Protein AF-A0A1Y1K7N2-F1 (afdb_monomer)

pLDDT: mean 84.85, std 8.75, range [55.03, 96.25]

Mean predicted aligned error: 15.04 Å

Structure (mmCIF, N/CA/C/O backbone):
data_AF-A0A1Y1K7N2-F1
#
_entry.id   AF-A0A1Y1K7N2-F1
#
loop_
_atom_site.group_PDB
_atom_site.id
_atom_site.type_symbol
_atom_site.label_atom_id
_atom_site.label_alt_id
_atom_site.label_comp_id
_atom_site.label_asym_id
_atom_site.label_entity_id
_atom_site.label_seq_id
_atom_site.pdbx_PDB_ins_code
_atom_site.Cartn_x
_atom_site.Cartn_y
_atom_site.Cartn_z
_atom_site.occupancy
_atom_site.B_iso_or_equiv
_atom_site.auth_seq_id
_atom_site.auth_comp_id
_atom_site.auth_asym_id
_atom_site.auth_atom_id
_atom_site.pdbx_PDB_model_num
ATOM 1 N N . LEU A 1 1 ? -25.451 0.520 66.105 1.00 72.31 1 LEU A N 1
ATOM 2 C CA . LEU A 1 1 ? -24.697 -0.347 67.029 1.00 72.31 1 LEU A CA 1
ATOM 3 C C . LEU A 1 1 ? -23.234 -0.134 66.706 1.00 72.31 1 LEU A C 1
ATOM 5 O O . LEU A 1 1 ? -22.897 -0.144 65.527 1.00 72.31 1 LEU A O 1
ATOM 9 N N . GLU A 1 2 ? -22.432 0.187 67.707 1.00 72.12 2 GLU A N 1
ATOM 10 C CA . GLU A 1 2 ? -20.987 0.377 67.554 1.00 72.12 2 GLU A CA 1
ATOM 11 C C . GLU A 1 2 ? -20.270 -0.922 67.933 1.00 72.12 2 GLU A C 1
ATOM 13 O O . GLU A 1 2 ? -20.782 -1.685 68.757 1.00 72.12 2 GLU A O 1
ATOM 18 N N . ASP A 1 3 ? -19.115 -1.186 67.317 1.00 69.38 3 ASP A N 1
ATOM 19 C CA . ASP A 1 3 ? -18.316 -2.375 67.619 1.00 69.38 3 ASP A CA 1
ATOM 20 C C . ASP A 1 3 ? -17.841 -2.325 69.077 1.00 69.38 3 ASP A C 1
ATOM 22 O O . ASP A 1 3 ? -17.134 -1.402 69.479 1.00 69.38 3 ASP A O 1
ATOM 26 N N . GLY A 1 4 ? -18.246 -3.320 69.871 1.00 74.81 4 GLY A N 1
ATOM 27 C CA . GLY A 1 4 ? -17.766 -3.511 71.243 1.00 74.81 4 GLY A CA 1
ATOM 28 C C . GLY A 1 4 ? -18.820 -3.445 72.351 1.00 74.81 4 GLY A C 1
ATOM 29 O O . GLY A 1 4 ? -18.468 -3.670 73.504 1.00 74.81 4 GLY A O 1
ATOM 30 N N . ARG A 1 5 ? -20.099 -3.185 72.043 1.00 79.75 5 ARG A N 1
ATOM 31 C CA . ARG A 1 5 ? -21.203 -3.315 73.016 1.00 79.75 5 ARG A CA 1
ATOM 32 C C . ARG A 1 5 ? -22.109 -4.495 72.682 1.00 79.75 5 ARG A C 1
ATOM 34 O O . ARG A 1 5 ? -22.459 -4.714 71.522 1.00 79.75 5 ARG A O 1
ATOM 41 N N . THR A 1 6 ? -22.478 -5.256 73.706 1.00 79.81 6 THR A N 1
ATOM 42 C CA . THR A 1 6 ? -23.347 -6.429 73.586 1.00 79.81 6 THR A CA 1
ATOM 43 C C . THR A 1 6 ? -24.805 -6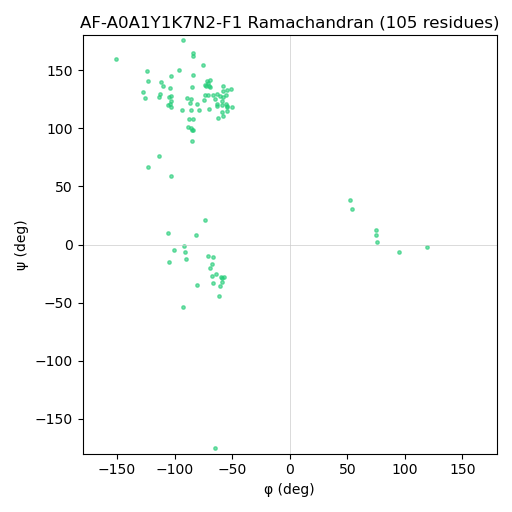.001 73.391 1.00 79.81 6 THR A C 1
ATOM 45 O O . THR A 1 6 ? -25.207 -4.912 73.794 1.00 79.81 6 THR A O 1
ATOM 48 N N . LEU A 1 7 ? -25.634 -6.848 72.770 1.00 82.81 7 LEU A N 1
ATOM 49 C CA . LEU A 1 7 ? -27.066 -6.556 72.565 1.00 82.81 7 LEU A CA 1
ATOM 50 C C . LEU A 1 7 ? -27.818 -6.339 73.893 1.00 82.81 7 LEU A C 1
ATOM 52 O O . LEU A 1 7 ? -28.774 -5.563 73.947 1.00 82.81 7 LEU A O 1
ATOM 56 N N . SER A 1 8 ? -27.334 -6.972 74.962 1.00 79.44 8 SER A N 1
ATOM 57 C CA . SER A 1 8 ? -27.773 -6.782 76.345 1.00 79.44 8 SER A CA 1
ATOM 58 C C . SER A 1 8 ? -27.574 -5.352 76.849 1.00 79.44 8 SER A C 1
ATOM 60 O O . SER A 1 8 ? -28.454 -4.838 77.530 1.00 79.44 8 SER A O 1
ATOM 62 N N . ASP A 1 9 ? -26.498 -4.668 76.447 1.00 83.56 9 ASP A N 1
ATOM 63 C CA . ASP A 1 9 ? -26.221 -3.280 76.861 1.00 83.56 9 ASP A CA 1
ATOM 64 C C . ASP A 1 9 ? -27.235 -2.280 76.277 1.00 83.56 9 ASP A C 1
ATOM 66 O O . ASP A 1 9 ? -27.367 -1.154 76.753 1.00 83.56 9 ASP A O 1
ATOM 70 N N . TYR A 1 10 ? -27.968 -2.700 75.243 1.00 81.69 10 TYR A N 1
ATOM 71 C CA . TYR A 1 10 ? -29.048 -1.944 74.614 1.00 81.69 10 TYR A CA 1
ATOM 72 C C . TYR A 1 10 ? -30.442 -2.488 74.961 1.00 81.69 10 TYR A C 1
ATOM 74 O O . TYR A 1 10 ? -31.422 -2.060 74.353 1.00 81.69 10 TYR A O 1
ATOM 82 N N . ASN A 1 11 ? -30.545 -3.418 75.919 1.00 84.50 11 ASN A N 1
ATOM 83 C CA . ASN A 1 11 ? -31.789 -4.092 76.311 1.00 84.50 11 ASN A CA 1
ATOM 84 C C . ASN A 1 11 ? -32.535 -4.757 75.139 1.00 84.50 11 ASN A C 1
ATOM 86 O O . ASN A 1 11 ? -33.763 -4.849 75.142 1.00 84.50 11 ASN A O 1
ATOM 90 N N . ILE A 1 12 ? -31.808 -5.224 74.121 1.00 85.12 12 ILE A N 1
ATOM 91 C CA . ILE A 1 12 ? -32.413 -5.915 72.981 1.00 85.12 12 ILE A CA 1
ATOM 92 C C . ILE A 1 12 ? -32.707 -7.355 73.408 1.00 85.12 12 ILE A C 1
ATOM 94 O O . ILE A 1 12 ? -31.797 -8.124 73.719 1.00 85.12 12 ILE A O 1
ATOM 98 N N . GLN A 1 13 ? -33.988 -7.714 73.433 1.00 87.50 13 GLN A N 1
ATOM 99 C CA . GLN A 1 13 ? -34.449 -9.041 73.833 1.00 87.50 13 GLN A CA 1
ATOM 100 C C . GLN A 1 13 ? -34.394 -10.029 72.666 1.00 87.50 13 GLN A C 1
ATOM 102 O O . GLN A 1 13 ? -34.369 -9.644 71.490 1.00 87.50 13 GLN A O 1
ATOM 107 N N . LYS A 1 14 ? -34.431 -11.324 72.996 1.00 85.00 14 LYS A N 1
ATOM 108 C CA . LYS A 1 14 ? -34.637 -12.379 72.002 1.00 85.00 14 LYS A CA 1
ATOM 109 C C . LYS A 1 14 ? -35.925 -12.061 71.222 1.00 85.00 14 LYS A C 1
ATOM 111 O O . LYS A 1 14 ? -36.920 -11.704 71.836 1.00 85.00 14 LYS A O 1
ATOM 116 N N . GLU A 1 15 ? -35.860 -12.143 69.891 1.00 84.88 15 GLU A N 1
ATOM 117 C CA . GLU A 1 15 ? -36.969 -11.856 68.948 1.00 84.88 15 GLU A CA 1
ATOM 118 C C . GLU A 1 15 ? -37.321 -10.373 68.720 1.00 84.88 15 GLU A C 1
ATOM 120 O O . GLU A 1 15 ? -38.315 -10.059 68.070 1.00 84.88 15 GLU A O 1
ATOM 125 N N . SER A 1 16 ? -36.478 -9.434 69.152 1.00 87.12 16 SER A N 1
ATOM 126 C CA . SER A 1 16 ? -36.674 -8.016 68.814 1.00 87.12 16 SER A CA 1
ATOM 127 C C . SER A 1 16 ? -36.421 -7.727 67.322 1.00 87.12 16 SER A C 1
ATOM 129 O O . SER A 1 16 ? -35.411 -8.151 66.757 1.00 87.12 16 SER A O 1
ATOM 131 N N . THR A 1 17 ? -37.295 -6.942 66.680 1.00 84.12 17 THR A N 1
ATOM 132 C CA . THR A 1 17 ? -37.131 -6.494 65.284 1.00 84.12 17 THR A CA 1
ATOM 133 C C . THR A 1 17 ? -36.301 -5.214 65.201 1.00 84.12 17 THR A C 1
ATOM 135 O O . THR A 1 17 ? -36.682 -4.181 65.752 1.00 84.12 17 THR A O 1
ATOM 138 N N . LEU A 1 18 ? -35.181 -5.249 64.475 1.00 84.62 18 LEU A N 1
ATOM 139 C CA . LEU A 1 18 ? -34.287 -4.100 64.310 1.00 84.62 18 LEU A CA 1
ATOM 140 C C . LEU A 1 18 ? -34.462 -3.451 62.930 1.00 84.62 18 LEU A C 1
ATOM 142 O O . LEU A 1 18 ? -34.164 -4.060 61.903 1.00 84.62 18 LEU A O 1
ATOM 146 N N . HIS A 1 19 ? -34.881 -2.182 62.899 1.00 81.31 19 HIS A N 1
ATOM 147 C CA . HIS A 1 19 ? -34.923 -1.384 61.671 1.00 81.31 19 HIS A CA 1
ATOM 148 C C . HIS A 1 19 ? -33.554 -0.760 61.389 1.00 81.31 19 HIS A C 1
ATOM 150 O O . HIS A 1 19 ? -33.183 0.277 61.940 1.00 81.31 19 HIS A O 1
ATOM 156 N N . LEU A 1 20 ? -32.785 -1.394 60.507 1.00 76.88 20 LEU A N 1
ATOM 157 C CA . LEU A 1 20 ? -31.482 -0.889 60.087 1.00 76.88 20 LEU A CA 1
ATOM 158 C C . LEU A 1 20 ? -31.646 0.110 58.934 1.00 76.88 20 LEU A C 1
ATOM 160 O O . LEU A 1 20 ? -31.788 -0.274 57.774 1.00 76.88 20 LEU A O 1
ATOM 164 N N . VAL A 1 21 ? -31.593 1.409 59.239 1.00 77.06 21 VAL A N 1
ATOM 165 C CA . VAL A 1 21 ? -31.539 2.469 58.217 1.00 77.06 21 VAL A CA 1
ATOM 166 C C . VAL A 1 21 ? -30.085 2.679 57.792 1.00 77.06 21 VAL A C 1
ATOM 168 O O . VAL A 1 21 ? -29.352 3.491 58.359 1.00 77.06 21 VAL A O 1
ATOM 171 N N . LEU A 1 22 ? -29.644 1.925 56.786 1.00 77.31 22 LEU A N 1
ATOM 172 C CA . LEU A 1 22 ? -28.317 2.089 56.196 1.00 77.31 22 LEU A CA 1
ATOM 173 C C . LEU A 1 22 ? -28.329 3.262 55.204 1.00 77.31 22 LEU A C 1
ATOM 175 O O . LEU A 1 22 ? -29.060 3.254 54.214 1.00 77.31 22 LEU A O 1
ATOM 179 N N . ARG A 1 23 ? -27.487 4.278 55.432 1.00 72.75 23 ARG A N 1
ATOM 180 C CA . ARG A 1 23 ? -27.261 5.339 54.437 1.00 72.75 23 ARG A CA 1
ATOM 181 C C . ARG A 1 23 ? -26.485 4.751 53.260 1.00 72.75 23 ARG A C 1
ATOM 183 O O . ARG A 1 23 ? -25.329 4.360 53.413 1.00 72.75 23 ARG A O 1
ATOM 190 N N . LEU A 1 24 ? -27.090 4.727 52.073 1.00 71.00 24 LEU A N 1
ATOM 191 C CA . LEU A 1 24 ? -26.396 4.337 50.847 1.00 71.00 24 LEU A CA 1
ATOM 192 C C . LEU A 1 24 ? -25.250 5.329 50.575 1.00 71.00 24 LEU A C 1
ATOM 194 O O . LEU A 1 24 ? -25.484 6.461 50.160 1.00 71.00 24 LEU A O 1
ATOM 198 N N . ARG A 1 25 ? -23.989 4.903 50.738 1.00 70.81 25 ARG A N 1
ATOM 199 C CA . ARG A 1 25 ? -22.796 5.654 50.276 1.00 70.81 25 ARG A CA 1
ATOM 200 C C . ARG A 1 25 ? -22.608 5.603 48.747 1.00 70.81 25 ARG A C 1
ATOM 202 O O . ARG A 1 25 ? -21.513 5.808 48.233 1.00 70.81 25 ARG A O 1
ATOM 209 N N . GLY A 1 26 ? -23.675 5.318 48.005 1.00 69.56 26 GLY A N 1
ATOM 210 C CA . GLY A 1 26 ? -23.660 5.000 46.580 1.00 69.56 26 GLY A CA 1
ATOM 211 C C . GLY A 1 26 ? -24.113 6.157 45.700 1.00 69.56 26 GLY A C 1
ATOM 212 O O . GLY A 1 26 ? -25.081 6.025 44.963 1.00 69.56 26 GLY A O 1
ATOM 213 N N . GLY A 1 27 ? -23.423 7.292 45.769 1.00 70.75 27 GLY A N 1
ATOM 214 C CA . GLY A 1 27 ? -23.643 8.424 44.870 1.00 70.75 27 GLY A CA 1
ATOM 215 C C . GLY A 1 27 ? -22.355 8.794 44.154 1.00 70.75 27 GLY A C 1
ATOM 216 O O . GLY A 1 27 ? -21.794 9.855 44.423 1.00 70.75 27 GLY A O 1
ATOM 217 N N . ALA A 1 28 ? -21.837 7.921 43.282 1.00 71.12 28 ALA A N 1
ATOM 218 C CA . ALA A 1 28 ? -20.671 8.257 42.469 1.00 71.12 28 ALA A CA 1
ATOM 219 C C . ALA A 1 28 ? -20.961 9.555 41.698 1.00 71.12 28 ALA A C 1
ATOM 221 O O . ALA A 1 28 ? -21.875 9.623 40.872 1.00 71.12 28 ALA A O 1
ATOM 222 N N . LYS A 1 29 ? -20.204 10.612 42.010 1.00 71.19 29 LYS A N 1
ATOM 223 C CA . LYS A 1 29 ? -20.387 11.951 41.445 1.00 71.19 29 LYS A CA 1
ATOM 224 C C . LYS A 1 29 ? -20.274 11.838 39.922 1.00 71.19 29 LYS A C 1
ATOM 226 O O . LYS A 1 29 ? -19.189 11.555 39.410 1.00 71.19 29 LYS A O 1
ATOM 231 N N . LYS A 1 30 ? -21.388 12.016 39.194 1.00 72.44 30 LYS A N 1
ATOM 232 C CA . LYS A 1 30 ? -21.399 11.961 37.721 1.00 72.44 30 LYS A CA 1
ATOM 233 C C . LYS A 1 30 ? -20.285 12.870 37.203 1.00 72.44 30 LYS A C 1
ATOM 235 O O . LYS A 1 30 ? -20.287 14.072 37.473 1.00 72.44 30 LYS A O 1
ATOM 240 N N . ARG A 1 31 ? -19.313 12.294 36.484 1.00 73.56 31 ARG A N 1
ATOM 241 C CA . ARG A 1 31 ? -18.240 13.067 35.848 1.00 73.56 31 ARG A CA 1
ATOM 242 C C . ARG A 1 31 ? -18.889 14.132 34.969 1.00 73.56 31 ARG A C 1
ATOM 244 O O . ARG A 1 31 ? -19.617 13.797 34.034 1.00 73.56 31 ARG A O 1
ATOM 251 N N . LYS A 1 32 ? -18.636 15.408 35.280 1.00 74.62 32 LYS A N 1
ATOM 252 C CA . LYS A 1 32 ? -19.099 16.526 34.453 1.00 74.62 32 LYS A CA 1
ATOM 253 C C . LYS A 1 32 ? -18.579 16.316 33.031 1.00 74.62 32 LYS A C 1
ATOM 255 O O . LYS A 1 32 ? -17.386 16.074 32.829 1.00 74.62 32 LYS A O 1
ATOM 260 N N . LYS A 1 33 ? -19.481 16.385 32.051 1.00 75.81 33 LYS A N 1
ATOM 261 C CA . LYS A 1 33 ? -19.132 16.329 30.630 1.00 75.81 33 LYS A CA 1
ATOM 262 C C . LYS A 1 33 ? -18.172 17.486 30.349 1.00 75.81 33 LYS A C 1
ATOM 264 O O . LYS A 1 33 ? -18.527 18.638 30.581 1.00 75.81 33 LYS A O 1
ATOM 269 N N . LYS A 1 34 ? -16.953 17.188 29.892 1.00 76.56 34 LYS A N 1
ATOM 270 C CA . LYS A 1 34 ? -16.032 18.236 29.438 1.00 76.56 34 LYS A CA 1
ATOM 271 C C . LYS A 1 34 ? -16.665 18.914 28.222 1.00 76.56 34 LYS A C 1
ATOM 273 O O . LYS A 1 34 ? -16.981 18.227 27.249 1.00 76.56 34 LYS A O 1
ATOM 278 N N . ASN A 1 35 ? -16.894 20.223 28.307 1.00 74.50 35 ASN A N 1
ATOM 279 C CA . ASN A 1 35 ? -17.343 21.011 27.168 1.00 74.50 35 ASN A CA 1
ATOM 280 C C . ASN A 1 35 ? -16.104 21.396 26.356 1.00 74.50 35 ASN A C 1
ATOM 282 O O . ASN A 1 35 ? -15.268 22.160 26.833 1.00 74.50 35 ASN A O 1
ATO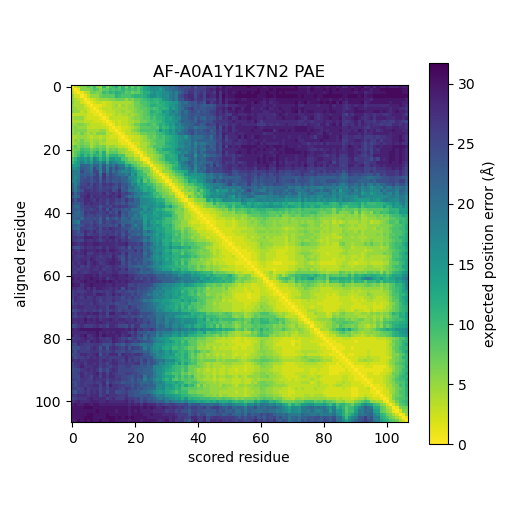M 286 N N . TYR A 1 36 ? -15.937 20.787 25.185 1.00 77.31 36 TYR A N 1
ATOM 287 C CA . TYR A 1 36 ? -14.828 21.104 24.293 1.00 77.31 36 TYR A CA 1
ATOM 288 C C . TYR A 1 36 ? -15.240 22.302 23.439 1.00 77.31 36 TYR A C 1
ATOM 290 O O . TYR A 1 36 ? -16.278 22.253 22.786 1.00 77.31 36 TYR A O 1
ATOM 298 N N . THR A 1 37 ? -14.439 23.366 23.453 1.00 83.44 37 THR A N 1
ATOM 299 C CA . THR A 1 37 ? -14.658 24.564 22.625 1.00 83.44 37 THR A CA 1
ATOM 300 C C . THR A 1 37 ? -14.465 24.275 21.139 1.00 83.44 37 THR A C 1
ATOM 302 O O . THR A 1 37 ? -15.088 24.917 20.301 1.00 83.44 37 THR A O 1
ATOM 305 N N . THR A 1 38 ? -13.636 23.282 20.805 1.00 84.25 38 THR A N 1
ATOM 306 C CA . THR A 1 38 ? -13.399 22.841 19.431 1.00 84.25 38 THR A CA 1
ATOM 307 C C . THR A 1 38 ? -1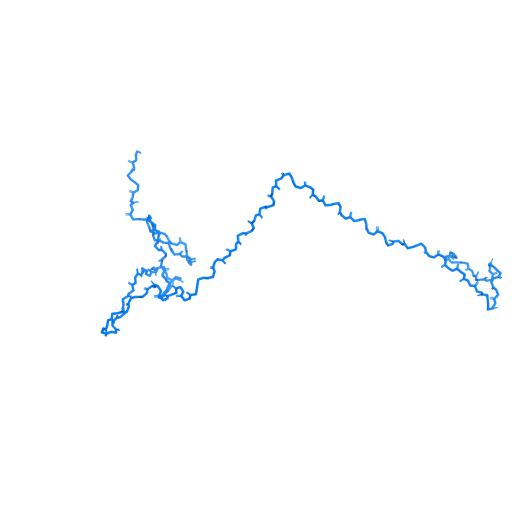4.132 21.536 19.122 1.00 84.25 38 THR A C 1
ATOM 309 O O . THR A 1 38 ? -14.253 20.657 19.988 1.00 84.25 38 THR A O 1
ATOM 312 N N . PRO A 1 39 ? -14.621 21.368 17.879 1.00 86.75 39 PRO A N 1
ATOM 313 C CA . PRO A 1 39 ? -15.232 20.119 17.463 1.00 86.75 39 PRO A CA 1
ATOM 314 C C . PRO A 1 39 ? -14.235 18.969 17.626 1.00 86.75 39 PRO A C 1
ATOM 316 O O . PRO A 1 39 ? -13.053 19.064 17.288 1.00 86.75 39 PRO A O 1
ATOM 319 N N . LYS A 1 40 ? -14.724 17.852 18.166 1.00 85.31 40 LYS A N 1
ATOM 320 C CA . LYS A 1 40 ? -13.909 16.663 18.417 1.00 85.31 40 LYS A CA 1
ATOM 321 C C . LYS A 1 40 ? -13.285 16.171 17.109 1.00 85.31 40 LYS A C 1
ATOM 323 O O . LYS A 1 40 ? -13.997 15.884 16.151 1.00 85.31 40 LYS A O 1
ATOM 328 N N . LYS A 1 41 ? -11.958 16.001 17.098 1.00 89.94 41 LYS A N 1
ATOM 329 C CA . LYS A 1 41 ? -11.216 15.500 15.932 1.00 89.94 41 LYS A CA 1
ATOM 330 C C . LYS A 1 41 ? -11.775 14.152 15.466 1.00 89.94 41 LYS A C 1
ATOM 332 O O . LYS A 1 41 ? -11.752 13.166 16.210 1.00 89.94 41 LYS A O 1
ATOM 337 N N . ASN A 1 42 ? -12.226 14.102 14.214 1.00 90.50 42 ASN A N 1
ATOM 338 C CA . ASN A 1 42 ? -12.618 12.856 13.567 1.00 90.50 42 ASN A CA 1
ATOM 339 C C . ASN A 1 42 ? -11.394 11.944 13.421 1.00 90.50 42 ASN A C 1
ATOM 341 O O . ASN A 1 42 ? -10.362 12.338 12.876 1.00 90.50 42 ASN A O 1
ATOM 345 N N . LYS A 1 43 ? -11.497 10.714 13.936 1.00 94.50 43 LYS A N 1
ATOM 346 C CA . LYS A 1 43 ? -10.414 9.727 13.841 1.00 94.50 43 LYS A CA 1
ATOM 347 C C . LYS A 1 43 ? -10.283 9.227 12.400 1.00 94.50 43 LYS A C 1
ATOM 349 O O . LYS A 1 43 ? -11.290 8.944 11.753 1.00 94.50 43 LYS A O 1
ATOM 354 N N . HIS A 1 44 ? -9.047 9.064 11.928 1.00 96.25 44 HIS A N 1
ATOM 355 C CA . HIS A 1 44 ? -8.772 8.479 10.618 1.00 96.25 44 HIS A CA 1
ATOM 356 C C . HIS A 1 44 ? -9.316 7.044 10.547 1.00 96.25 44 HIS A C 1
ATOM 358 O O . HIS A 1 44 ? -9.000 6.204 11.393 1.00 96.25 44 HIS A O 1
ATOM 364 N N . LYS A 1 45 ? -10.112 6.758 9.514 1.00 95.19 45 LYS A N 1
ATOM 365 C CA . LYS A 1 45 ? -10.600 5.413 9.196 1.00 95.19 45 LYS A CA 1
ATOM 366 C C . LYS A 1 45 ? -9.830 4.888 7.985 1.00 95.19 45 LYS A C 1
ATOM 368 O O . LYS A 1 45 ? -9.787 5.549 6.951 1.00 95.19 45 LYS A O 1
ATOM 373 N N . LYS A 1 46 ? -9.235 3.695 8.098 1.00 94.25 46 LYS A N 1
ATOM 374 C CA . LYS A 1 46 ? -8.536 3.047 6.976 1.00 94.25 46 LYS A CA 1
ATOM 375 C C . LYS A 1 46 ? -9.546 2.669 5.888 1.00 94.25 46 LYS A C 1
ATOM 377 O O . LYS A 1 46 ? -10.541 2.004 6.174 1.00 94.25 46 LYS A O 1
ATOM 382 N N . LYS A 1 47 ? -9.276 3.064 4.642 1.00 93.50 47 LYS A N 1
ATOM 383 C CA . LYS A 1 47 ? -10.066 2.643 3.477 1.00 93.50 47 LYS A CA 1
ATOM 384 C C . LYS A 1 47 ? -9.723 1.189 3.140 1.00 93.50 47 LYS A C 1
ATOM 386 O O . LYS A 1 47 ? -8.554 0.867 2.944 1.00 93.50 47 LYS A O 1
ATOM 391 N N . LYS A 1 48 ? -10.727 0.310 3.080 1.00 94.12 48 LYS A N 1
ATOM 392 C CA . LYS A 1 48 ? -10.550 -1.090 2.667 1.00 94.12 48 LYS A CA 1
ATOM 393 C C . LYS A 1 48 ? -10.692 -1.187 1.150 1.00 94.12 48 LYS A C 1
ATOM 395 O O . LYS A 1 48 ? -11.806 -1.166 0.635 1.00 94.12 48 LYS A O 1
ATOM 400 N N . VAL A 1 49 ? -9.569 -1.280 0.444 1.00 93.31 49 VAL A N 1
ATOM 401 C CA . VAL A 1 49 ? -9.551 -1.533 -1.003 1.00 93.31 49 VAL A CA 1
ATOM 402 C C . VAL A 1 49 ? -9.426 -3.038 -1.214 1.00 93.31 49 VAL A C 1
ATOM 404 O O . VAL A 1 49 ? -8.436 -3.641 -0.804 1.00 93.31 49 VAL A O 1
ATOM 407 N N . LYS A 1 50 ? -10.449 -3.655 -1.810 1.00 94.69 50 LYS A N 1
ATOM 408 C CA . LYS A 1 50 ? -10.446 -5.093 -2.109 1.00 94.69 50 LYS A CA 1
ATOM 409 C C . LYS A 1 50 ? -9.435 -5.387 -3.222 1.00 94.69 50 LYS A C 1
ATOM 411 O O . LYS A 1 50 ? -9.315 -4.597 -4.154 1.00 94.69 50 LYS A O 1
ATOM 416 N N . LEU A 1 51 ? -8.730 -6.516 -3.113 1.00 91.88 51 LEU A N 1
ATOM 417 C CA . LEU A 1 51 ? -7.829 -7.046 -4.149 1.00 91.88 51 LEU A CA 1
ATOM 418 C C . LEU A 1 51 ? -6.784 -6.035 -4.668 1.00 91.88 51 LEU A C 1
ATOM 420 O O . LEU A 1 51 ? -6.454 -6.013 -5.850 1.00 91.88 51 LEU A O 1
ATOM 424 N N . ALA A 1 52 ? -6.235 -5.197 -3.781 1.00 90.81 52 ALA A N 1
ATOM 425 C CA . ALA A 1 52 ? -5.284 -4.147 -4.158 1.00 90.81 52 ALA A CA 1
ATOM 426 C C . ALA A 1 52 ? -4.028 -4.671 -4.886 1.00 90.81 52 ALA A C 1
ATOM 428 O O . ALA A 1 52 ? -3.465 -3.953 -5.708 1.00 90.81 52 ALA A O 1
ATOM 429 N N . VAL A 1 53 ? -3.623 -5.917 -4.617 1.00 88.75 53 VAL A N 1
ATOM 430 C CA . VAL A 1 53 ? -2.437 -6.564 -5.205 1.00 88.75 53 VAL A CA 1
ATOM 431 C C . VAL A 1 53 ? -2.584 -6.800 -6.710 1.00 88.75 53 VAL A C 1
ATOM 433 O O . VAL A 1 53 ? -1.608 -6.670 -7.440 1.00 88.75 53 VAL A O 1
ATOM 436 N N . LEU A 1 54 ? -3.797 -7.075 -7.203 1.00 90.50 54 LEU A N 1
ATOM 437 C CA . LEU A 1 54 ? -4.016 -7.337 -8.631 1.00 90.50 54 LEU A CA 1
ATOM 438 C C . LEU A 1 54 ? -3.703 -6.118 -9.505 1.00 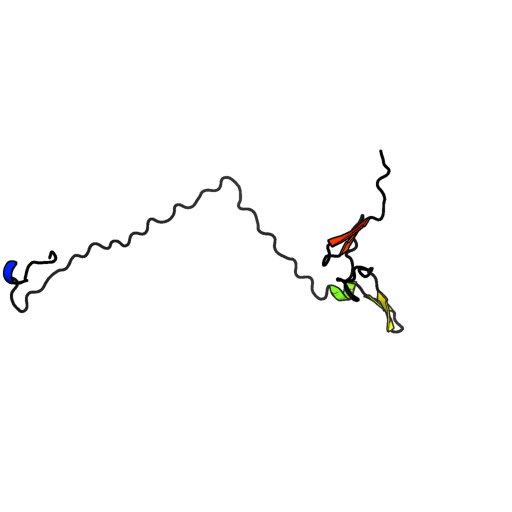90.50 54 LEU A C 1
ATOM 440 O O . LEU A 1 54 ? -3.311 -6.272 -10.652 1.00 90.50 54 LEU A O 1
ATOM 444 N N . ARG A 1 55 ? -3.782 -4.902 -8.948 1.00 90.75 55 ARG A N 1
ATOM 445 C CA . ARG A 1 55 ? -3.425 -3.663 -9.659 1.00 90.75 55 ARG A CA 1
ATOM 446 C C . ARG A 1 55 ? -1.936 -3.557 -9.996 1.00 90.75 55 ARG A C 1
ATOM 448 O O . ARG A 1 55 ? -1.548 -2.617 -10.680 1.00 90.75 55 ARG A O 1
ATOM 455 N N . TYR A 1 56 ? -1.093 -4.436 -9.458 1.00 91.56 56 TYR A N 1
ATOM 456 C CA . TYR A 1 56 ? 0.352 -4.412 -9.695 1.00 91.56 56 TYR A CA 1
ATOM 457 C C . TYR A 1 56 ? 0.760 -5.270 -10.888 1.00 91.56 56 TYR A C 1
ATOM 459 O O . TYR A 1 56 ? 1.921 -5.225 -11.285 1.00 91.56 56 TYR A O 1
ATOM 467 N N . TYR A 1 57 ? -0.179 -6.016 -11.467 1.00 92.19 57 TYR A N 1
ATOM 468 C CA . TYR A 1 57 ? 0.066 -6.913 -12.580 1.00 92.19 57 TYR A CA 1
ATOM 469 C C . TYR A 1 57 ? -0.833 -6.540 -13.751 1.00 92.19 57 TYR A C 1
ATOM 471 O O . TYR A 1 57 ? -2.005 -6.215 -13.568 1.00 92.19 57 TYR A O 1
ATOM 479 N N . LYS A 1 58 ? -0.282 -6.610 -14.957 1.00 92.94 58 LYS A N 1
ATOM 480 C CA . LYS A 1 58 ? -1.045 -6.569 -16.199 1.00 92.94 58 LYS A CA 1
ATOM 481 C C . LYS A 1 58 ? -0.911 -7.931 -16.871 1.00 92.94 58 LYS A C 1
ATOM 483 O O . LYS A 1 58 ? 0.200 -8.436 -17.025 1.00 92.94 58 LYS A O 1
ATOM 488 N N . VAL A 1 59 ? -2.050 -8.524 -17.206 1.00 93.19 59 VAL A N 1
ATOM 489 C CA . VAL A 1 59 ? -2.136 -9.803 -17.912 1.00 93.19 59 VAL A CA 1
ATOM 490 C C . VAL A 1 59 ? -2.504 -9.491 -19.353 1.00 93.19 59 VAL A C 1
ATOM 492 O O . VAL A 1 59 ? -3.524 -8.846 -19.590 1.00 93.19 59 VAL A O 1
ATOM 495 N N . ASP A 1 60 ? -1.652 -9.894 -20.286 1.00 93.19 60 ASP A N 1
ATOM 496 C CA . ASP A 1 60 ? -1.934 -9.777 -21.715 1.00 93.19 60 ASP A CA 1
ATOM 497 C C . ASP A 1 60 ? -2.766 -10.980 -22.198 1.00 93.19 60 ASP A C 1
ATOM 499 O O . ASP A 1 60 ? -2.838 -12.014 -21.531 1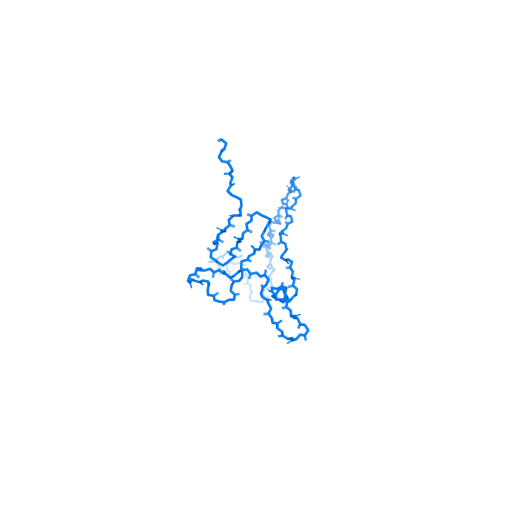.00 93.19 60 ASP A O 1
ATOM 503 N N . GLU A 1 61 ? -3.369 -10.869 -23.383 1.00 92.81 61 GLU A N 1
ATOM 504 C CA . GLU A 1 61 ? -4.255 -11.894 -23.972 1.00 92.81 61 GLU A CA 1
ATOM 505 C C . GLU A 1 61 ? -3.563 -13.253 -24.168 1.00 92.81 61 GLU A C 1
ATOM 507 O O . GLU A 1 61 ? -4.187 -14.301 -24.038 1.00 92.81 61 GLU A O 1
ATOM 512 N N . ASN A 1 62 ? -2.244 -13.244 -24.368 1.00 91.69 62 ASN A N 1
ATOM 513 C CA . ASN A 1 62 ? -1.418 -14.449 -24.493 1.00 91.69 62 ASN A CA 1
ATOM 514 C C . ASN A 1 62 ? -1.039 -15.077 -23.135 1.00 91.69 62 ASN A C 1
ATOM 516 O O . ASN A 1 62 ? -0.168 -15.943 -23.075 1.00 91.69 62 ASN A O 1
ATOM 520 N N . GLY A 1 63 ? -1.604 -14.593 -22.024 1.00 89.75 63 GLY A N 1
ATOM 521 C CA . GLY A 1 63 ? -1.293 -15.070 -20.673 1.00 89.75 63 GLY A CA 1
ATOM 522 C C . GLY A 1 63 ? 0.057 -14.593 -20.123 1.00 89.75 63 GLY A C 1
ATOM 523 O O . GLY A 1 63 ? 0.478 -15.028 -19.051 1.00 89.75 63 GLY A O 1
ATOM 524 N N . LYS A 1 64 ? 0.748 -13.681 -20.818 1.00 93.06 64 LYS A N 1
ATOM 525 C CA . LYS A 1 64 ? 1.992 -13.075 -20.329 1.00 93.06 64 LYS A CA 1
ATOM 526 C C . LYS A 1 64 ? 1.675 -12.077 -19.214 1.00 93.06 64 LYS A C 1
ATOM 528 O O . LYS A 1 64 ? 0.836 -11.194 -19.378 1.00 93.06 64 LYS A O 1
ATOM 533 N N . ILE A 1 65 ? 2.363 -12.211 -18.080 1.00 91.62 65 ILE A N 1
ATOM 534 C CA . ILE A 1 65 ? 2.169 -11.352 -16.907 1.00 91.62 65 ILE A CA 1
ATOM 535 C C . ILE A 1 65 ? 3.311 -10.341 -16.830 1.00 91.62 65 ILE A C 1
ATOM 537 O O . ILE A 1 65 ? 4.481 -10.715 -16.747 1.00 91.62 65 ILE A O 1
ATOM 541 N N . THR A 1 66 ? 2.971 -9.054 -16.806 1.00 91.50 66 THR A N 1
ATOM 542 C CA . THR A 1 66 ? 3.922 -7.953 -16.609 1.00 91.50 66 THR A CA 1
ATOM 543 C C . THR A 1 66 ? 3.691 -7.273 -15.259 1.00 91.50 66 THR A C 1
ATOM 545 O O . THR A 1 66 ? 2.556 -7.097 -14.811 1.00 91.50 66 THR A O 1
ATOM 548 N N . ARG A 1 67 ? 4.781 -6.913 -14.568 1.00 91.25 67 ARG A N 1
ATOM 549 C CA . ARG A 1 67 ? 4.741 -6.200 -13.280 1.00 91.25 67 ARG A CA 1
ATOM 550 C C . ARG A 1 67 ? 4.734 -4.693 -13.543 1.00 91.25 67 ARG A C 1
ATOM 552 O O . ARG A 1 67 ? 5.614 -4.182 -14.224 1.00 91.25 67 ARG A O 1
ATOM 559 N N . LEU A 1 68 ? 3.754 -3.984 -12.984 1.00 90.94 68 LEU A N 1
ATOM 560 C CA . LEU A 1 68 ? 3.558 -2.536 -13.151 1.00 90.94 68 LEU A CA 1
ATOM 561 C C . LEU A 1 68 ? 4.297 -1.696 -12.099 1.00 90.94 68 LEU A C 1
ATOM 563 O O . LEU A 1 68 ? 4.360 -0.474 -12.212 1.00 90.94 68 LEU A O 1
ATOM 567 N N . ARG A 1 69 ? 4.810 -2.324 -11.036 1.00 91.25 69 ARG A N 1
ATOM 568 C CA . ARG A 1 69 ? 5.533 -1.648 -9.953 1.00 91.25 69 ARG A CA 1
ATOM 569 C C . ARG A 1 69 ? 6.917 -2.241 -9.767 1.00 91.25 69 ARG A C 1
ATOM 571 O O . ARG A 1 69 ? 7.121 -3.435 -9.962 1.00 91.25 69 ARG A O 1
ATOM 578 N N . ARG A 1 70 ? 7.843 -1.388 -9.330 1.00 89.94 70 ARG A N 1
ATOM 579 C CA . ARG A 1 70 ? 9.209 -1.771 -8.976 1.00 89.94 70 ARG A CA 1
ATOM 580 C C . ARG A 1 70 ? 9.224 -2.559 -7.667 1.00 89.94 70 ARG A C 1
ATOM 582 O O . ARG A 1 70 ? 8.505 -2.211 -6.731 1.00 89.94 70 ARG A O 1
ATOM 589 N N . GLU A 1 71 ? 10.061 -3.583 -7.597 1.00 91.00 71 GLU A N 1
ATOM 590 C CA . GLU A 1 71 ? 10.342 -4.320 -6.363 1.00 91.00 71 GLU A CA 1
ATOM 591 C C . GLU A 1 71 ? 11.415 -3.611 -5.538 1.00 91.00 71 GLU A C 1
ATOM 593 O O . GLU A 1 71 ? 12.310 -2.958 -6.078 1.00 91.00 71 GLU A O 1
ATOM 598 N N . CYS A 1 72 ? 11.297 -3.697 -4.217 1.00 90.69 72 CYS A N 1
ATOM 599 C CA . CYS A 1 72 ? 12.306 -3.147 -3.326 1.00 90.69 72 CYS A CA 1
ATOM 600 C C . CYS A 1 72 ? 13.594 -3.978 -3.416 1.00 90.69 72 CYS A C 1
ATOM 602 O O . CYS A 1 72 ? 13.537 -5.199 -3.426 1.00 90.69 72 CYS A O 1
ATOM 604 N N . SER A 1 73 ? 14.749 -3.314 -3.474 1.00 87.56 73 SER A N 1
ATOM 605 C CA . SER A 1 73 ? 16.064 -3.964 -3.552 1.00 87.56 73 SER A CA 1
ATOM 606 C C . SER A 1 73 ? 16.715 -4.210 -2.188 1.00 87.56 73 SER A C 1
ATOM 608 O O . SER A 1 73 ? 17.833 -4.706 -2.137 1.00 87.56 73 SER A O 1
ATOM 610 N N . ASN A 1 74 ? 16.072 -3.802 -1.090 1.00 86.12 74 ASN A N 1
ATOM 611 C CA . ASN A 1 74 ? 16.610 -4.005 0.254 1.00 86.12 74 ASN A CA 1
ATOM 612 C C . ASN A 1 74 ? 16.503 -5.493 0.627 1.00 86.12 74 ASN A C 1
ATOM 614 O O . ASN A 1 74 ? 15.454 -6.090 0.405 1.00 86.12 74 ASN A O 1
ATOM 618 N N . GLU A 1 75 ? 17.541 -6.070 1.227 1.00 84.06 75 GLU A N 1
ATOM 619 C CA . GLU A 1 75 ? 17.609 -7.493 1.590 1.00 84.06 75 GLU A CA 1
ATOM 620 C C . GLU A 1 75 ? 16.477 -7.913 2.546 1.00 84.06 75 GLU A C 1
ATOM 622 O O . GLU A 1 75 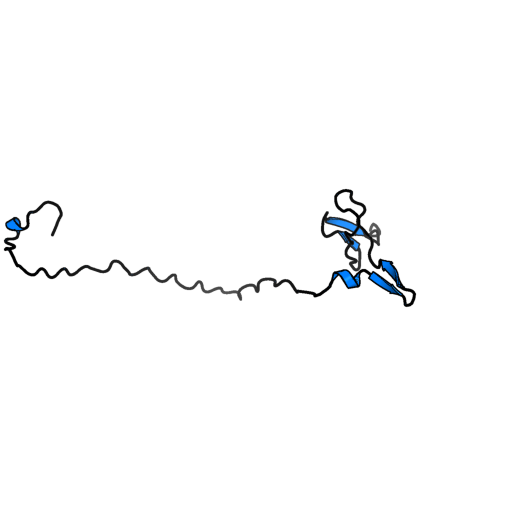? 15.924 -9.006 2.431 1.00 84.06 75 GLU A O 1
ATOM 627 N N . GLU A 1 76 ? 16.022 -7.007 3.419 1.00 84.19 76 GLU A N 1
ATOM 628 C CA . GLU A 1 76 ? 14.849 -7.237 4.280 1.00 84.19 76 GLU A CA 1
ATOM 629 C C . GLU A 1 76 ? 13.513 -7.286 3.505 1.00 84.19 76 GLU A C 1
ATOM 631 O O . GLU A 1 76 ? 12.479 -7.779 3.987 1.00 84.19 76 GLU A O 1
ATOM 636 N N . CYS A 1 77 ? 13.497 -6.721 2.300 1.00 84.44 77 CYS A N 1
ATOM 637 C CA . CYS A 1 77 ? 12.346 -6.618 1.416 1.00 84.44 77 CYS A CA 1
ATOM 638 C C . CYS A 1 77 ? 12.569 -7.471 0.168 1.00 84.44 77 CYS A C 1
ATOM 640 O O . CYS A 1 77 ? 12.834 -6.951 -0.906 1.00 84.44 77 CYS A O 1
ATOM 642 N N . GLY A 1 78 ? 12.419 -8.787 0.326 1.00 80.19 78 GLY A N 1
ATOM 643 C CA . GLY A 1 78 ? 12.533 -9.741 -0.775 1.00 80.19 78 GLY A CA 1
ATOM 644 C C . GLY A 1 78 ? 11.459 -9.613 -1.868 1.00 80.19 78 GLY A C 1
ATOM 645 O O . GLY A 1 78 ? 10.589 -8.734 -1.851 1.00 80.19 78 GLY A O 1
ATOM 646 N N . ALA A 1 79 ? 11.516 -10.553 -2.816 1.00 83.69 79 ALA A N 1
ATOM 647 C CA . ALA A 1 79 ? 10.633 -10.616 -3.978 1.00 83.69 79 ALA A CA 1
ATOM 648 C C . ALA A 1 79 ? 9.143 -10.534 -3.591 1.00 83.69 79 ALA A C 1
ATOM 650 O O . ALA A 1 79 ? 8.675 -11.203 -2.668 1.00 83.69 79 ALA A O 1
ATOM 651 N N . GLY A 1 80 ? 8.390 -9.693 -4.307 1.00 85.44 80 GLY A N 1
ATOM 652 C CA . GLY A 1 80 ? 6.965 -9.442 -4.055 1.00 85.44 80 GLY A CA 1
ATOM 653 C C . GLY A 1 80 ? 6.656 -8.221 -3.176 1.00 85.44 80 GLY A C 1
ATOM 654 O O . GLY A 1 80 ? 5.489 -7.833 -3.066 1.00 85.44 80 GLY A O 1
ATOM 655 N N . VAL A 1 81 ? 7.665 -7.559 -2.592 1.00 91.44 81 VAL A N 1
ATOM 656 C CA . VAL A 1 81 ? 7.486 -6.252 -1.936 1.00 91.44 81 VAL A CA 1
ATOM 657 C C . VAL A 1 81 ? 7.589 -5.133 -2.974 1.00 91.44 81 VAL A C 1
ATOM 659 O O . VAL A 1 81 ? 8.675 -4.692 -3.347 1.00 91.44 81 VAL A O 1
ATOM 662 N N . PHE A 1 82 ? 6.434 -4.646 -3.427 1.00 93.00 82 PHE A N 1
ATOM 663 C CA . PHE A 1 82 ? 6.356 -3.567 -4.412 1.00 93.00 82 PHE A CA 1
ATOM 664 C C . PHE A 1 82 ? 6.449 -2.179 -3.778 1.00 93.00 82 PHE A C 1
ATOM 666 O O . PHE A 1 82 ? 5.754 -1.868 -2.806 1.00 93.00 82 PHE A O 1
ATOM 673 N N . MET A 1 83 ? 7.242 -1.305 -4.392 1.00 93.62 83 MET A N 1
ATOM 674 C CA . MET A 1 83 ? 7.318 0.107 -4.036 1.00 93.62 83 MET A CA 1
ATOM 675 C C . MET A 1 83 ? 6.064 0.850 -4.515 1.00 93.62 83 MET A C 1
ATOM 677 O O . MET A 1 83 ? 5.569 0.646 -5.626 1.00 93.62 83 MET A O 1
ATOM 681 N N . ALA A 1 84 ? 5.530 1.730 -3.671 1.00 93.06 84 ALA A N 1
ATOM 682 C CA . ALA A 1 84 ? 4.459 2.643 -4.026 1.00 93.06 84 ALA A CA 1
ATOM 683 C C . ALA A 1 84 ? 4.990 3.719 -4.976 1.00 93.06 84 ALA A C 1
ATOM 685 O O . ALA A 1 84 ? 5.985 4.372 -4.675 1.00 93.06 84 ALA A O 1
ATOM 686 N N . SER A 1 85 ? 4.303 3.918 -6.099 1.00 91.62 85 SER A N 1
ATOM 687 C CA . SER A 1 85 ? 4.584 5.028 -7.006 1.00 91.62 85 SER A CA 1
ATOM 688 C C . SER A 1 85 ? 3.794 6.250 -6.554 1.00 91.62 85 SER A C 1
ATOM 690 O O . SER A 1 85 ? 2.568 6.279 -6.6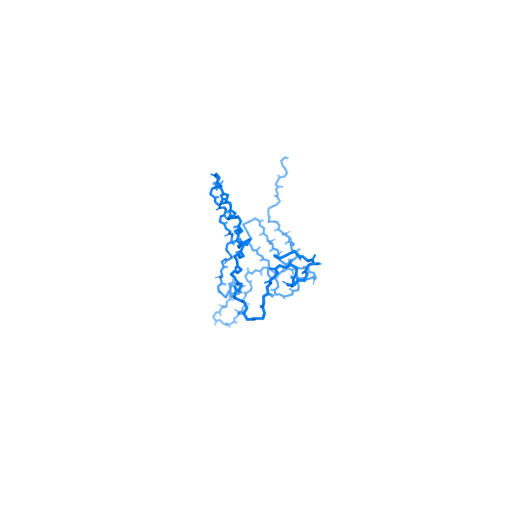76 1.00 91.62 85 SER A O 1
ATOM 692 N N . HIS A 1 86 ? 4.496 7.232 -6.006 1.00 91.69 86 HIS A N 1
ATOM 693 C CA . HIS A 1 86 ? 3.994 8.585 -5.808 1.00 91.69 86 HIS A CA 1
ATOM 694 C C . HIS A 1 86 ? 4.371 9.450 -7.019 1.00 91.69 86 HIS A C 1
ATOM 696 O O . HIS A 1 86 ? 5.028 8.975 -7.942 1.00 91.69 86 HIS A O 1
ATOM 702 N N . PHE A 1 87 ? 3.918 10.703 -7.026 1.00 90.69 87 PHE A N 1
ATOM 703 C CA . PHE A 1 87 ? 4.182 11.653 -8.110 1.00 90.69 87 PHE A CA 1
ATOM 704 C C . PHE A 1 87 ? 5.684 11.933 -8.293 1.00 90.69 87 PHE A C 1
ATOM 706 O O . PHE A 1 87 ? 6.191 11.921 -9.405 1.00 90.69 87 PHE A O 1
ATOM 713 N N . ASP A 1 88 ? 6.392 12.136 -7.186 1.00 91.75 88 ASP A N 1
ATOM 714 C CA . ASP A 1 88 ? 7.791 12.570 -7.111 1.00 91.75 88 ASP A CA 1
ATOM 715 C C . ASP A 1 88 ? 8.763 11.438 -6.743 1.00 91.75 88 ASP A C 1
ATOM 717 O O . ASP A 1 88 ? 9.979 11.570 -6.895 1.00 91.75 88 ASP A O 1
ATOM 721 N 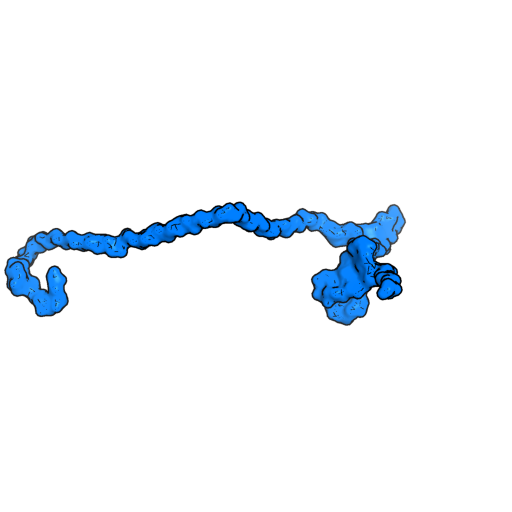N . ARG A 1 89 ? 8.241 10.316 -6.234 1.00 91.75 89 ARG A N 1
ATOM 722 C CA . ARG A 1 89 ? 9.059 9.274 -5.609 1.00 91.75 89 ARG A CA 1
ATOM 723 C C . ARG A 1 89 ? 8.486 7.870 -5.716 1.00 91.75 89 ARG A C 1
ATOM 725 O O . ARG A 1 89 ? 7.278 7.664 -5.819 1.00 91.75 89 ARG A O 1
ATOM 732 N N . GLN A 1 90 ? 9.362 6.890 -5.558 1.00 93.94 90 GLN A N 1
ATOM 733 C CA . GLN A 1 90 ? 9.023 5.509 -5.241 1.00 93.94 90 GLN A CA 1
ATOM 734 C C . GLN A 1 90 ? 9.314 5.255 -3.768 1.00 93.94 90 GLN A C 1
ATOM 736 O O . GLN A 1 90 ? 10.421 5.513 -3.307 1.00 93.94 90 GLN A O 1
ATOM 741 N N . TYR A 1 91 ? 8.336 4.734 -3.031 1.00 94.00 91 TYR A N 1
ATOM 742 C CA . TYR A 1 91 ? 8.447 4.511 -1.590 1.00 94.00 91 TYR A CA 1
ATOM 743 C C . TYR A 1 91 ? 8.138 3.063 -1.215 1.00 94.00 91 TYR A C 1
ATOM 745 O O . TYR A 1 91 ? 7.071 2.541 -1.539 1.00 94.00 91 TYR A O 1
ATOM 753 N N . CYS A 1 92 ? 9.041 2.406 -0.494 1.00 94.00 92 CYS A N 1
ATOM 754 C CA . CYS A 1 92 ? 8.777 1.099 0.087 1.00 94.00 92 CYS A CA 1
ATOM 755 C C . CYS A 1 92 ? 8.084 1.254 1.445 1.00 94.00 92 CYS A C 1
ATOM 757 O O . CYS A 1 92 ? 8.681 1.723 2.409 1.00 94.00 92 CYS A O 1
ATOM 759 N N . GLY A 1 93 ? 6.840 0.787 1.556 1.00 90.69 93 GLY A N 1
ATOM 760 C CA . GLY A 1 93 ? 6.091 0.840 2.816 1.00 90.69 93 GLY A CA 1
ATOM 761 C C . GLY A 1 93 ? 6.575 -0.122 3.909 1.00 90.69 93 GLY A C 1
ATOM 762 O O . GLY A 1 93 ? 6.093 -0.012 5.031 1.00 90.69 93 GLY A O 1
ATOM 763 N N . LYS A 1 94 ? 7.478 -1.067 3.596 1.00 90.94 94 LYS A N 1
ATOM 764 C CA . LYS A 1 94 ? 8.004 -2.054 4.557 1.00 90.94 94 LYS A CA 1
ATOM 765 C C . LYS A 1 94 ? 9.299 -1.578 5.221 1.00 90.94 94 LYS A C 1
ATOM 767 O O . LYS A 1 94 ? 9.348 -1.524 6.441 1.00 90.94 94 LYS A O 1
ATOM 772 N N . CYS A 1 95 ? 10.310 -1.205 4.435 1.00 92.81 95 CYS A N 1
ATOM 773 C CA . CYS A 1 95 ? 11.607 -0.740 4.952 1.00 92.81 95 CYS A CA 1
ATOM 774 C C . CYS A 1 95 ? 11.780 0.786 4.943 1.00 92.81 95 CYS A C 1
ATOM 776 O O . CYS A 1 95 ? 12.805 1.286 5.387 1.00 92.81 95 CYS A O 1
ATOM 778 N N . GLY A 1 96 ? 10.826 1.547 4.398 1.00 90.69 96 GLY A N 1
ATOM 779 C CA . GLY A 1 96 ? 10.921 3.008 4.325 1.00 90.69 96 GLY A CA 1
ATOM 780 C C . GLY A 1 96 ? 11.872 3.554 3.252 1.00 90.69 96 GLY A C 1
ATOM 781 O O . GLY A 1 96 ? 12.008 4.772 3.130 1.00 90.69 96 GLY A O 1
ATOM 782 N N . LEU A 1 97 ? 12.504 2.691 2.448 1.00 91.12 97 LEU A N 1
ATOM 783 C CA . LEU A 1 97 ? 13.383 3.097 1.349 1.00 91.12 97 LEU A CA 1
ATOM 784 C C . LEU A 1 97 ? 12.636 3.993 0.352 1.00 91.12 97 LEU A C 1
ATOM 786 O O . LEU A 1 97 ? 11.540 3.650 -0.102 1.00 91.12 97 LEU A O 1
ATOM 790 N N . THR A 1 98 ? 13.252 5.113 -0.022 1.00 93.19 98 THR A N 1
ATOM 791 C CA . THR A 1 98 ? 12.667 6.095 -0.940 1.00 93.19 98 THR A CA 1
ATOM 792 C C . THR A 1 98 ? 13.625 6.403 -2.088 1.00 93.19 98 THR A C 1
ATOM 794 O O . THR A 1 98 ? 14.782 6.723 -1.845 1.00 93.19 98 THR A O 1
ATOM 797 N N . TYR A 1 99 ? 13.134 6.361 -3.326 1.00 91.25 99 TYR A N 1
ATOM 798 C CA . TYR A 1 99 ? 13.830 6.879 -4.507 1.00 91.25 99 TYR A CA 1
ATOM 799 C C . TYR A 1 99 ? 13.074 8.089 -5.047 1.00 91.25 99 TYR A C 1
ATOM 801 O O . TYR A 1 99 ? 11.872 7.992 -5.263 1.00 91.25 99 TYR A O 1
ATOM 809 N N . VAL A 1 100 ? 13.753 9.207 -5.283 1.00 90.94 100 VAL A N 1
ATOM 810 C CA . VAL A 1 100 ? 13.159 10.428 -5.854 1.00 90.94 100 VAL A CA 1
ATOM 811 C C . VAL A 1 100 ? 13.582 10.535 -7.320 1.00 90.94 100 VAL A C 1
ATOM 813 O O . VAL A 1 100 ? 14.745 10.288 -7.632 1.00 90.94 100 VAL A O 1
ATOM 816 N N . PHE A 1 101 ? 12.649 10.848 -8.225 1.00 83.25 101 PHE A N 1
ATOM 817 C CA . PHE A 1 101 ? 12.924 10.865 -9.672 1.00 83.25 101 PHE A CA 1
ATOM 818 C C . PHE A 1 101 ? 13.625 12.142 -10.145 1.00 83.25 101 PHE A C 1
ATOM 820 O O . PHE A 1 101 ? 14.458 12.090 -11.046 1.00 83.25 101 PHE A O 1
ATOM 827 N N . SER A 1 102 ? 13.306 13.279 -9.532 1.00 73.56 102 SER A N 1
ATOM 828 C CA . SER A 1 102 ? 13.922 14.576 -9.807 1.00 73.56 102 SER A CA 1
ATOM 829 C C . SER A 1 102 ? 14.865 14.946 -8.669 1.00 73.56 102 SER A C 1
ATOM 831 O O . SER A 1 102 ? 14.423 15.101 -7.528 1.00 73.56 102 SER A O 1
ATOM 833 N N . LYS A 1 103 ? 16.156 15.128 -8.966 1.00 66.38 103 LYS A N 1
ATOM 834 C CA . LYS A 1 103 ? 17.028 15.879 -8.057 1.00 66.38 103 LYS A CA 1
ATOM 835 C C . LYS A 1 103 ? 16.478 17.310 -7.998 1.00 66.38 103 LYS A 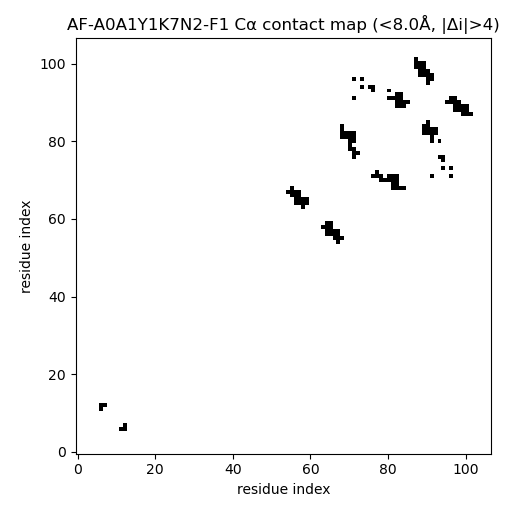C 1
ATOM 837 O O . LYS A 1 103 ? 16.209 17.857 -9.067 1.00 66.38 103 LYS A O 1
ATOM 842 N N . PRO A 1 104 ? 16.249 17.904 -6.816 1.00 68.12 104 PRO A N 1
ATOM 843 C CA . PRO A 1 104 ? 16.024 19.338 -6.769 1.00 68.12 104 PRO A CA 1
ATOM 844 C C . PRO A 1 104 ? 17.273 19.993 -7.363 1.00 68.12 104 PRO A C 1
ATOM 846 O O . PRO A 1 104 ? 18.383 19.685 -6.931 1.00 68.12 104 PRO A O 1
ATOM 849 N N . GLU A 1 105 ? 17.100 20.816 -8.396 1.00 68.12 105 GLU A N 1
ATOM 850 C CA . GLU A 1 105 ? 18.160 21.724 -8.824 1.00 68.12 105 GLU A CA 1
ATOM 851 C C . GLU A 1 105 ? 18.552 22.541 -7.589 1.00 68.12 105 GLU A C 1
ATOM 853 O O . GLU A 1 105 ? 17.691 23.164 -6.957 1.00 68.12 105 GLU A O 1
ATOM 858 N N . GLU A 1 106 ? 19.815 22.431 -7.176 1.00 65.94 106 GLU A N 1
ATOM 859 C CA . GLU A 1 106 ? 20.364 23.249 -6.100 1.00 65.94 106 GLU A CA 1
ATOM 860 C C . GLU A 1 106 ? 20.202 24.711 -6.527 1.00 65.94 106 GLU A C 1
ATOM 862 O O . GLU A 1 106 ? 20.749 25.129 -7.547 1.00 65.94 106 GLU A O 1
ATOM 867 N N . LYS A 1 107 ? 19.357 25.449 -5.802 1.00 55.03 107 LYS A N 1
ATOM 868 C CA . LYS A 1 107 ? 19.255 26.903 -5.923 1.00 55.03 107 LYS A CA 1
ATOM 869 C C . LYS A 1 107 ? 20.354 27.568 -5.117 1.00 55.03 107 LYS A C 1
ATOM 871 O O . LYS A 1 107 ? 20.597 27.087 -3.987 1.00 55.03 107 LYS A O 1
#

Radius of gyration: 36.85 Å; Cα contacts (8 Å, |Δi|>4): 76; chains: 1; bounding box: 58×42×101 Å

InterPro domains:
  IPR000626 Ubiquitin-like domain [PF00240] (1-25)
  IPR000626 Ubiquitin-like domain [PS50053] (1-27)
  IPR002906 Small ribosomal subunit protein eS31 [PF01599] (53-100)
  IPR002906 Small ribosomal subunit protein eS31 [SM01402] (53-98)
  IPR011332 Zinc-binding ribosomal protein [SSF57829] (51-105)
  IPR029071 Ubiquitin-like domain superfamily [SSF54236] (1-44)
  IPR038582 Small ribosomal subunit protein eS31 eukaryotic superfamily [G3DSA:6.20.50.150] (32-107)
  IPR050158 Ubiquitin and ubiquitin-like [PTHR10666] (1-35)

Organism: Photinus pyralis (NCBI:txid7054)

Nearest PDB structures (foldseek):
  7r4x-assembly1_f  TM=9.581E-01  e=8.741E-09  Homo sapiens
  6zol-assembly1_f  TM=8.943E-01  e=4.560E-09  Homo sapiens
  8q7z-assembly1_AC  TM=8.589E-01  e=1.378E-08  Gallus gallus
  7syx-assembly1_g  TM=8.707E-01  e=1.471E-08  Oryctolagus cuniculus
  7sym-assembly1_g  TM=8.044E-01  e=4.447E-08  Oryctolagus cuniculus

Solvent-accessible surface area (backbone atoms only — not comparable to full-atom values): 7645 Å² total; per-residue (Å²): 137,65,97,90,66,59,59,68,82,71,70,56,54,93,90,64,87,80,88,81,85,75,80,80,89,79,70,81,76,75,78,76,78,81,82,67,94,61,83,79,82,81,75,90,74,86,82,87,70,79,72,64,71,60,77,38,49,47,74,47,97,88,69,50,78,45,74,74,52,56,65,44,85,50,85,93,35,50,92,87,38,57,29,44,80,55,99,61,32,37,36,28,87,84,82,66,52,71,49,66,79,68,77,77,79,86,127

Sequence (107 aa):
LEDGRTLSDYNIQKESTLHLVLRLRGGAKKRKKKNYTTPKKNKHKKKKVKLAVLRYYKVDENGKITRLRRECSNEECGAGVFMASHFDRQYCGKCGLTYVFSKPEEK

Foldseek 3Di:
DDPPDDCVVVVQDPPDDDDDPDDPPPDDPPPPDDDDPDDDDDDDDDDDDPPPLPVQWDQDPVRDIDGNFDFDPDPVGDPPQGFDDDPQWTAGPPPGDIDGPDDPDDD

Secondary structure (DSSP, 8-state):
--TT--GGGGTPPTTPPP-----------PPPPP--SSPPPPPP-----TTGGGGGEEE-TTS-EEE-SPBP-STTS-TT-BPEE-SSEEE-TTT--EEESSPPP--